Protein AF-A0A267ECJ0-F1 (afdb_monomer)

Solvent-accessible surface area (backbone atoms only — not comparable to full-atom values): 8623 Å² total; per-residue (Å²): 115,68,66,60,58,50,51,56,47,50,54,56,46,43,73,77,37,75,86,61,87,84,83,88,80,81,72,76,46,56,69,70,41,48,51,50,41,52,52,50,52,54,50,50,52,53,50,41,52,30,35,70,72,63,54,73,67,37,62,81,72,76,39,81,72,52,69,70,54,55,52,27,51,75,39,34,73,61,38,41,50,50,52,50,53,55,50,53,53,51,42,51,54,50,50,53,64,85,67,52,73,43,67,57,98,88,41,80,77,43,44,20,81,79,66,75,47,79,78,52,72,68,57,51,50,53,52,50,51,54,54,53,52,56,54,56,61,74,70,57,74,84,87,123

Secondary structure (DSSP, 8-state):
-HHHHHHHHHHHHHHH-TT------PPPPPHHHHHHHHHHHHHHHHHHHHHHHT--STGGGTPPPPHHHHHHHHSHHHHHHHHHHHHHHHHHHHH-----EEEETTEEEEEHHHHSSPPPHHHHHHHHHHHHHHHHHTTSPP--

Foldseek 3Di:
DCVVVLVVLVVVCCVVPVPDDDDDDDDFFPPVLVVVLVVLVVVLVVLLVCLVVLHDCQVVVVHDGDPLSVVCNVVSVVNNVVSVVVSVVVSVVSGCPVWDWDDDPNHTQDICVVVVDDDDSVVVVVSVVVVVVVVVVVPDDPDD

Sequence (144 aa):
GYRRVFEEFSQALSQKYPALQIEGDNYPPPAWRQLLCTVLSWTKLGLIMAIVMGVDPFPYLGLQTPQMYQWASQNRMYACMMLFFISNVVEGQLISTGAFEVTFNGMSVWSKLQNGRVPSIGELMGIIDSHMMSVNTATDPPQL

Nearest PDB structures (foldseek):
  5wbx-assembly1_B  TM=4.200E-01  e=5.199E+00  Homo sapiens
  5hx1-assembly2_B  TM=3.923E-01  e=3.551E+00  Deinococcus radiodurans
  6czq-assembly1_B  TM=3.393E-01  e=4.032E+00  Rattus norvegicus
  4j9z-assembly1_B-2  TM=4.232E-01  e=7.144E+00  Rattus norvegicus

Radius of gyration: 25.07 Å; Cα contacts (8 Å, |Δi|>4): 92; chains: 1; bounding box: 47×33×76 Å

Structure (mmCIF, N/CA/C/O backbone):
data_AF-A0A267ECJ0-F1
#
_entry.id   AF-A0A267ECJ0-F1
#
loop_
_atom_site.group_PDB
_atom_site.id
_atom_site.type_symbol
_atom_site.label_atom_id
_atom_site.label_alt_id
_atom_site.label_comp_id
_atom_site.label_asym_id
_atom_site.label_entity_id
_atom_site.label_seq_id
_atom_site.pdbx_PDB_ins_code
_atom_site.Cartn_x
_atom_site.Cartn_y
_atom_site.Cartn_z
_atom_site.occupancy
_atom_site.B_iso_or_equiv
_atom_site.auth_seq_id
_atom_site.auth_comp_id
_atom_site.auth_asym_id
_atom_site.auth_atom_id
_atom_site.pdbx_PDB_model_num
ATOM 1 N N . GLY A 1 1 ? 9.895 9.115 -4.236 1.00 66.94 1 GLY A N 1
ATOM 2 C CA . GLY A 1 1 ? 8.946 8.063 -4.651 1.00 66.94 1 GLY A CA 1
ATOM 3 C C . GLY A 1 1 ? 9.335 7.553 -6.022 1.00 66.94 1 GLY A C 1
ATOM 4 O O . GLY A 1 1 ? 9.951 8.310 -6.764 1.00 66.94 1 GLY A O 1
ATOM 5 N N . TYR A 1 2 ? 8.997 6.305 -6.352 1.00 82.44 2 TYR A N 1
ATOM 6 C CA . TYR A 1 2 ? 9.427 5.644 -7.596 1.00 82.44 2 TYR A CA 1
ATOM 7 C C . TYR A 1 2 ? 8.992 6.334 -8.883 1.00 82.44 2 TYR A C 1
ATOM 9 O O . TYR A 1 2 ? 9.644 6.162 -9.900 1.00 82.44 2 TYR A O 1
ATOM 17 N N . ARG A 1 3 ? 7.956 7.172 -8.822 1.00 84.38 3 ARG A N 1
ATOM 18 C CA . ARG A 1 3 ? 7.520 7.998 -9.946 1.00 84.38 3 ARG A CA 1
ATOM 19 C C . ARG A 1 3 ? 8.647 8.834 -10.565 1.00 84.38 3 ARG A C 1
ATOM 21 O O . ARG A 1 3 ? 8.766 8.849 -11.776 1.00 84.38 3 ARG A O 1
ATOM 28 N N . ARG A 1 4 ? 9.511 9.455 -9.750 1.00 86.38 4 ARG A N 1
ATOM 29 C CA . ARG A 1 4 ? 10.651 10.239 -10.270 1.00 86.38 4 ARG A CA 1
ATOM 30 C C . ARG A 1 4 ? 11.675 9.358 -10.983 1.00 86.38 4 ARG A C 1
ATOM 32 O O . ARG A 1 4 ? 12.171 9.722 -12.035 1.00 86.38 4 ARG A O 1
ATOM 39 N N . VAL A 1 5 ? 11.942 8.178 -10.424 1.00 86.19 5 VAL A N 1
ATOM 40 C CA . VAL A 1 5 ? 12.868 7.210 -11.029 1.00 86.19 5 VAL A CA 1
ATOM 41 C C . VAL A 1 5 ? 12.312 6.684 -12.353 1.00 86.19 5 VAL A C 1
ATOM 43 O O . VAL A 1 5 ? 13.039 6.568 -13.330 1.00 86.19 5 VAL A O 1
ATOM 46 N N . PHE A 1 6 ? 11.004 6.421 -12.405 1.00 88.38 6 PHE A N 1
ATOM 47 C CA . PHE A 1 6 ? 10.313 6.077 -13.642 1.00 88.38 6 PHE A CA 1
ATOM 48 C C . PHE A 1 6 ? 10.388 7.207 -14.676 1.00 88.38 6 PHE A C 1
ATOM 50 O O . PHE A 1 6 ? 10.679 6.934 -15.833 1.00 88.38 6 PHE A O 1
ATOM 57 N N . GLU A 1 7 ? 10.163 8.462 -14.278 1.00 89.75 7 GLU A N 1
ATOM 58 C CA . GLU A 1 7 ? 10.259 9.627 -15.171 1.00 89.75 7 GLU A CA 1
ATOM 59 C C . GLU A 1 7 ? 11.674 9.763 -15.762 1.00 89.75 7 GLU A C 1
ATOM 61 O O . GLU A 1 7 ? 11.814 9.907 -16.976 1.00 89.75 7 GLU A O 1
ATOM 66 N N . GLU A 1 8 ? 12.718 9.619 -14.939 1.00 89.69 8 GLU A N 1
ATOM 67 C CA . GLU A 1 8 ? 14.119 9.613 -15.389 1.00 89.69 8 GLU A CA 1
ATOM 68 C C . GLU A 1 8 ? 14.403 8.472 -16.381 1.00 89.69 8 GLU A C 1
ATOM 70 O O . GLU A 1 8 ? 15.021 8.689 -17.426 1.00 89.69 8 GLU A O 1
ATOM 75 N N . PHE A 1 9 ? 13.921 7.257 -16.095 1.00 88.38 9 PHE A N 1
ATOM 76 C CA . PHE A 1 9 ? 14.098 6.105 -16.986 1.00 88.38 9 PHE A CA 1
ATOM 77 C C . PHE A 1 9 ? 13.336 6.276 -18.293 1.00 88.38 9 PHE A C 1
ATOM 79 O O . PHE A 1 9 ? 13.893 6.021 -19.358 1.00 88.38 9 PHE A O 1
ATOM 86 N N . SER A 1 10 ? 12.090 6.737 -18.219 1.00 87.88 10 SER A N 1
ATOM 87 C CA . SER A 1 10 ? 11.240 6.980 -19.378 1.00 87.88 10 SER A CA 1
ATOM 88 C C . SER A 1 10 ? 11.865 8.018 -20.304 1.00 87.88 10 SER A C 1
ATOM 90 O O . SER A 1 10 ? 11.944 7.801 -21.514 1.00 87.88 10 SER A O 1
ATOM 92 N N . GLN A 1 11 ? 12.413 9.100 -19.745 1.00 90.12 11 GLN A N 1
ATOM 93 C CA . GLN A 1 11 ? 13.105 10.123 -20.522 1.00 90.12 11 GLN A CA 1
ATOM 94 C C . GLN A 1 11 ? 14.361 9.570 -21.207 1.00 90.12 11 GLN A C 1
ATOM 96 O O . GLN A 1 11 ? 14.543 9.782 -22.407 1.00 90.12 11 GLN A O 1
ATOM 101 N N . ALA A 1 12 ? 15.207 8.834 -20.480 1.00 88.12 12 ALA A N 1
ATOM 102 C CA . ALA A 1 12 ? 16.418 8.241 -21.044 1.00 88.12 12 ALA A CA 1
ATOM 103 C C . ALA A 1 12 ? 16.099 7.209 -22.142 1.00 88.12 12 ALA A C 1
ATOM 105 O O . ALA A 1 12 ? 16.741 7.196 -23.194 1.00 88.12 12 ALA A O 1
ATOM 106 N N . LEU A 1 13 ? 15.093 6.358 -21.921 1.00 86.44 13 LEU A N 1
ATOM 107 C CA . LEU A 1 13 ? 14.663 5.331 -22.874 1.00 86.44 13 LEU A CA 1
ATOM 108 C C . LEU A 1 13 ? 14.026 5.935 -24.119 1.00 86.44 13 LEU A C 1
ATOM 110 O O . LEU A 1 13 ? 14.365 5.515 -25.221 1.00 86.44 13 LEU A O 1
ATOM 114 N N . SER A 1 14 ? 13.191 6.963 -23.964 1.00 86.44 14 SER A N 1
ATOM 115 C CA . SER A 1 14 ? 12.569 7.664 -25.095 1.00 86.44 14 SER A CA 1
ATOM 116 C C . SER A 1 14 ? 13.603 8.347 -25.995 1.00 86.44 14 SER A C 1
ATOM 118 O O . SER A 1 14 ? 13.416 8.413 -27.207 1.00 86.44 14 SER A O 1
ATOM 120 N N . GLN A 1 15 ? 14.711 8.841 -25.426 1.00 86.50 15 GLN A N 1
ATOM 121 C CA . GLN A 1 15 ? 15.804 9.435 -26.203 1.00 86.50 15 GLN A CA 1
ATOM 122 C C . GLN A 1 15 ? 16.572 8.398 -27.031 1.00 86.50 15 GLN A C 1
ATOM 124 O O . GLN A 1 15 ? 16.955 8.687 -28.163 1.00 86.50 15 GLN A O 1
ATOM 129 N N . LYS A 1 16 ? 16.813 7.204 -26.474 1.00 83.38 16 LYS A N 1
ATOM 130 C CA . LYS A 1 16 ? 17.606 6.153 -27.133 1.00 83.38 16 LYS A CA 1
ATOM 131 C C . LYS A 1 16 ? 16.769 5.280 -28.077 1.00 83.38 16 LYS A C 1
ATOM 133 O O . LYS A 1 16 ? 17.268 4.878 -29.124 1.00 83.38 16 LYS A O 1
ATOM 138 N N . TYR A 1 17 ? 15.504 5.025 -27.741 1.00 83.94 17 TYR A N 1
ATOM 139 C CA . TYR A 1 17 ? 14.574 4.197 -28.515 1.00 83.94 17 TYR A CA 1
ATOM 140 C C . TYR A 1 17 ? 13.238 4.929 -28.719 1.00 83.94 17 TYR A C 1
ATOM 142 O O . TYR A 1 17 ? 12.253 4.631 -28.044 1.00 83.94 17 TYR A O 1
ATOM 150 N N . PRO A 1 18 ? 13.155 5.861 -29.683 1.00 78.31 18 PRO A N 1
ATOM 151 C CA . PRO A 1 18 ? 11.942 6.651 -29.912 1.00 78.31 18 PRO A CA 1
ATOM 152 C C . PRO A 1 18 ? 10.732 5.824 -30.384 1.00 78.31 18 PRO A C 1
ATOM 154 O O . PRO A 1 18 ? 9.605 6.303 -30.328 1.00 78.31 18 PRO A O 1
ATOM 157 N N . ALA A 1 19 ? 10.949 4.589 -30.849 1.00 80.12 19 ALA A N 1
ATOM 158 C CA . ALA A 1 19 ? 9.887 3.668 -31.261 1.00 80.12 19 ALA A CA 1
ATOM 159 C C . ALA A 1 19 ? 9.306 2.826 -30.105 1.00 80.12 19 ALA A C 1
ATOM 161 O O . ALA A 1 19 ? 8.350 2.081 -30.313 1.00 80.12 19 ALA A O 1
ATOM 162 N N . LEU A 1 20 ? 9.893 2.895 -28.906 1.00 81.12 20 LEU A N 1
ATOM 163 C CA . LEU A 1 20 ? 9.530 2.050 -27.770 1.00 81.12 20 LEU A CA 1
ATOM 164 C C . LEU A 1 20 ? 8.373 2.691 -26.993 1.00 81.12 20 LEU A C 1
ATOM 166 O O . LEU A 1 20 ? 8.454 3.846 -26.580 1.00 81.12 20 LEU A O 1
ATOM 170 N N . GLN A 1 21 ? 7.287 1.943 -26.791 1.00 82.56 21 GLN A N 1
ATOM 171 C CA . GLN A 1 21 ? 6.163 2.395 -25.972 1.00 82.56 21 GLN A CA 1
ATOM 172 C C . GLN A 1 21 ? 6.464 2.139 -24.497 1.00 82.56 21 GLN A C 1
ATOM 174 O O . GLN A 1 21 ? 6.678 1.001 -24.085 1.00 82.56 21 GLN A O 1
ATOM 179 N N . ILE A 1 22 ? 6.507 3.213 -23.709 1.00 85.56 22 ILE A N 1
ATOM 180 C CA . ILE A 1 22 ? 6.803 3.159 -22.279 1.00 85.56 22 ILE A CA 1
ATOM 181 C C . ILE A 1 22 ? 5.514 3.431 -21.518 1.00 85.56 22 ILE A C 1
ATOM 183 O O . ILE A 1 22 ? 4.976 4.536 -21.567 1.00 85.56 22 ILE A O 1
ATOM 187 N N . GLU A 1 23 ? 5.051 2.433 -20.779 1.00 85.69 23 GLU A N 1
ATOM 188 C CA . GLU A 1 23 ? 3.895 2.546 -19.898 1.00 85.69 23 GLU A CA 1
ATOM 189 C C . GLU A 1 23 ? 4.342 2.467 -18.437 1.00 85.69 23 GLU A C 1
ATOM 191 O O . GLU A 1 23 ? 5.284 1.753 -18.088 1.00 85.69 23 GLU A O 1
ATOM 196 N N . GLY A 1 24 ? 3.683 3.242 -17.578 1.00 84.88 24 GLY A N 1
ATOM 197 C CA . GLY A 1 24 ? 3.920 3.239 -16.140 1.00 84.88 24 GLY A CA 1
ATOM 198 C C . GLY A 1 24 ? 2.620 2.968 -15.405 1.00 84.88 24 GLY A C 1
ATOM 199 O O . GLY A 1 24 ? 1.667 3.730 -15.559 1.00 84.88 24 GLY A O 1
ATOM 200 N N . ASP A 1 25 ? 2.601 1.920 -14.586 1.00 82.94 25 ASP A N 1
ATOM 201 C CA . ASP A 1 25 ? 1.455 1.565 -13.750 1.00 82.94 25 ASP A CA 1
ATOM 202 C C . ASP A 1 25 ? 1.886 1.311 -12.295 1.00 82.94 25 ASP A C 1
ATOM 204 O O . ASP A 1 25 ? 3.062 1.079 -11.990 1.00 82.94 25 ASP A O 1
ATOM 208 N N . ASN A 1 26 ? 0.933 1.387 -11.370 1.00 82.25 26 ASN A N 1
ATOM 209 C CA . ASN A 1 26 ? 1.149 1.063 -9.970 1.00 82.25 26 ASN A CA 1
ATOM 210 C C . ASN A 1 26 ? 1.173 -0.452 -9.781 1.00 82.25 26 ASN A C 1
ATOM 212 O O . ASN A 1 26 ? 0.225 -1.152 -10.127 1.00 82.25 26 ASN A O 1
ATOM 216 N N . TYR A 1 27 ? 2.229 -0.953 -9.142 1.00 79.44 27 TYR A N 1
ATOM 217 C CA . TYR A 1 27 ? 2.332 -2.380 -8.868 1.00 79.44 27 TYR A CA 1
ATOM 218 C C . TYR A 1 27 ? 1.200 -2.845 -7.931 1.00 79.44 27 TYR A C 1
ATOM 220 O O . TYR A 1 27 ? 1.130 -2.361 -6.790 1.00 79.44 27 TYR A O 1
ATOM 228 N N . PRO A 1 28 ? 0.335 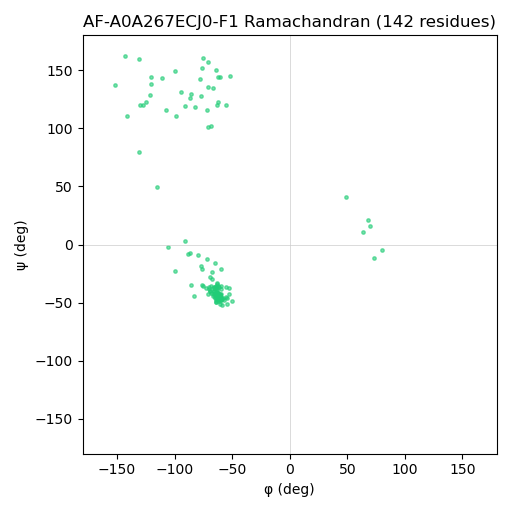-3.785 -8.360 1.00 78.88 28 PRO A N 1
ATOM 229 C CA . PRO A 1 28 ? -0.815 -4.188 -7.569 1.00 78.88 28 PRO A CA 1
ATOM 230 C C . PRO A 1 28 ? -0.362 -4.899 -6.284 1.00 78.88 28 PRO A C 1
ATOM 232 O O . PRO A 1 28 ? 0.511 -5.774 -6.323 1.00 78.88 28 PRO A O 1
ATOM 235 N N . PRO A 1 29 ? -0.945 -4.571 -5.117 1.00 81.69 29 PRO A N 1
ATOM 236 C CA . PRO A 1 29 ? -0.680 -5.320 -3.901 1.00 81.69 29 PRO A CA 1
ATOM 237 C C . PRO A 1 29 ? -1.101 -6.786 -4.049 1.00 81.69 29 PRO A C 1
ATOM 239 O O . PRO A 1 29 ? -2.124 -7.059 -4.678 1.00 81.69 29 PRO A O 1
ATOM 242 N N . PRO A 1 30 ? -0.358 -7.739 -3.453 1.00 81.50 30 PRO A N 1
ATOM 243 C CA . PRO A 1 30 ? -0.747 -9.146 -3.432 1.00 81.50 30 PRO A CA 1
ATOM 244 C C . PRO A 1 30 ? -2.183 -9.334 -2.927 1.00 81.50 30 PRO A C 1
ATOM 246 O O . PRO A 1 30 ? -2.603 -8.643 -1.997 1.00 81.50 30 PRO A O 1
ATOM 249 N N . ALA A 1 31 ? -2.907 -10.317 -3.472 1.00 84.75 31 ALA A N 1
ATOM 250 C CA . ALA A 1 31 ? -4.322 -10.554 -3.158 1.00 84.75 31 ALA A CA 1
ATOM 251 C C . ALA A 1 31 ? -4.608 -10.681 -1.648 1.00 84.75 31 ALA A C 1
ATOM 253 O O . ALA A 1 31 ? -5.602 -10.155 -1.154 1.00 84.75 31 ALA A O 1
ATOM 254 N N . TRP A 1 32 ? -3.705 -11.303 -0.882 1.00 83.00 32 TRP A N 1
ATOM 255 C CA . TRP A 1 32 ? -3.853 -11.411 0.572 1.00 83.00 32 TRP A CA 1
ATOM 256 C C . TRP A 1 32 ? -3.780 -10.048 1.283 1.00 83.00 3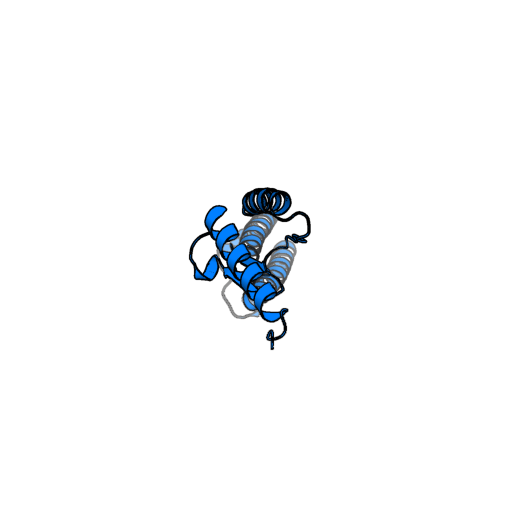2 TRP A C 1
ATOM 258 O O . TRP A 1 32 ? -4.523 -9.819 2.234 1.00 83.00 32 TRP A O 1
ATOM 268 N N . ARG A 1 33 ? -2.937 -9.115 0.811 1.00 86.19 33 ARG A N 1
ATOM 269 C CA . ARG A 1 33 ? -2.855 -7.750 1.365 1.00 86.19 33 ARG A CA 1
ATOM 270 C C . ARG A 1 33 ? -4.097 -6.941 1.022 1.00 86.19 33 ARG A C 1
ATOM 272 O O . ARG A 1 33 ? -4.580 -6.199 1.872 1.00 86.19 33 ARG A O 1
ATOM 279 N N . GLN A 1 34 ? -4.626 -7.116 -0.189 1.00 86.94 34 GLN A N 1
ATOM 280 C CA . GLN A 1 34 ? -5.892 -6.503 -0.592 1.00 86.94 34 GLN A CA 1
ATOM 281 C C . GLN A 1 34 ? -7.037 -6.980 0.300 1.00 86.94 34 GLN A C 1
ATOM 283 O O . GLN A 1 34 ? -7.748 -6.152 0.862 1.00 86.94 34 GLN A O 1
ATOM 288 N N . LEU A 1 35 ? -7.151 -8.294 0.515 1.00 90.06 35 LEU A N 1
ATOM 289 C CA . LEU A 1 35 ? -8.165 -8.872 1.394 1.00 90.06 35 LEU A CA 1
ATOM 290 C C . LEU A 1 35 ? -8.071 -8.301 2.815 1.00 90.06 35 LEU A C 1
ATOM 292 O O . LEU A 1 35 ? -9.080 -7.867 3.367 1.00 90.06 35 LEU A O 1
ATOM 296 N N . LEU A 1 36 ? -6.865 -8.248 3.391 1.00 89.25 36 LEU A N 1
ATOM 297 C CA . LEU A 1 36 ? -6.652 -7.651 4.711 1.00 89.25 36 LEU A CA 1
ATOM 298 C C . LEU A 1 36 ? -7.053 -6.174 4.748 1.00 89.25 36 LEU A C 1
ATOM 300 O O . LEU A 1 36 ? -7.710 -5.754 5.696 1.00 89.25 36 LEU A O 1
ATOM 304 N N . CYS A 1 37 ? -6.707 -5.396 3.721 1.00 90.12 37 CYS A N 1
ATOM 305 C CA . CYS A 1 37 ? -7.093 -3.990 3.619 1.00 90.12 37 CYS A CA 1
ATOM 306 C C . CYS A 1 37 ? -8.619 -3.823 3.560 1.00 90.12 37 CYS A C 1
ATOM 308 O O . CYS A 1 37 ? -9.178 -2.957 4.237 1.00 90.12 37 CYS A O 1
ATOM 310 N N . THR A 1 38 ? -9.313 -4.673 2.799 1.00 90.25 38 THR A N 1
ATOM 311 C CA . THR A 1 38 ? -10.778 -4.676 2.711 1.00 90.25 38 THR A CA 1
ATOM 312 C C . THR A 1 38 ? -11.413 -5.027 4.053 1.00 90.25 38 THR A C 1
ATOM 314 O O . THR A 1 38 ? -12.280 -4.294 4.528 1.00 90.25 38 THR A O 1
ATOM 317 N N . VAL A 1 39 ? -10.965 -6.104 4.704 1.00 93.75 39 VAL A N 1
ATOM 318 C CA . VAL A 1 39 ? -11.469 -6.515 6.026 1.00 93.75 39 VAL A CA 1
ATOM 319 C C . VAL A 1 39 ? -11.224 -5.422 7.066 1.00 93.75 39 VAL A C 1
ATOM 321 O O . VAL A 1 39 ? -12.130 -5.092 7.832 1.00 93.75 39 VAL A O 1
ATOM 324 N N . LEU A 1 40 ? -10.035 -4.813 7.065 1.00 93.12 40 LEU A N 1
ATOM 325 C CA . LEU A 1 40 ? -9.690 -3.702 7.950 1.00 93.12 40 LEU A CA 1
ATOM 326 C C . LEU A 1 40 ? -10.617 -2.500 7.727 1.00 93.12 40 LEU A C 1
ATOM 328 O O . LEU A 1 40 ? -11.127 -1.946 8.698 1.00 93.12 40 LEU A O 1
ATOM 332 N N . SER A 1 41 ? -10.904 -2.158 6.468 1.00 92.12 41 SER A N 1
ATOM 333 C CA . SER A 1 41 ? -11.784 -1.038 6.107 1.00 92.12 41 SER A CA 1
ATOM 334 C C . SER A 1 41 ? -13.213 -1.234 6.623 1.00 92.12 41 SER A C 1
ATOM 336 O O . SER A 1 41 ? -13.791 -0.322 7.218 1.00 92.12 41 SER A O 1
ATOM 338 N N . TRP A 1 42 ? -13.774 -2.435 6.447 1.00 94.50 42 TRP A N 1
ATOM 339 C CA . TRP A 1 42 ? -15.106 -2.777 6.957 1.00 94.50 42 TRP A CA 1
ATOM 340 C C . TRP A 1 42 ? -15.146 -2.813 8.484 1.00 94.50 42 TRP A C 1
ATOM 342 O O . TRP A 1 42 ? -16.068 -2.270 9.093 1.00 94.50 42 TRP A O 1
ATOM 352 N N . THR A 1 43 ? -14.119 -3.391 9.108 1.00 92.44 43 THR A N 1
ATOM 353 C CA . THR A 1 43 ? -14.003 -3.463 10.571 1.00 92.44 43 THR A CA 1
ATOM 354 C C . THR A 1 43 ? -13.901 -2.066 11.182 1.00 92.44 43 THR A C 1
ATOM 356 O O . THR A 1 43 ? -14.608 -1.761 12.140 1.00 92.44 43 THR A O 1
ATOM 359 N N . LYS A 1 44 ? -13.085 -1.184 10.591 1.00 92.75 44 LYS A N 1
ATOM 360 C CA . LYS A 1 44 ? -12.968 0.236 10.955 1.00 92.75 44 LYS A CA 1
ATOM 361 C C . LYS A 1 44 ? -14.329 0.924 10.927 1.00 92.75 44 LYS A C 1
ATOM 363 O O . LYS A 1 44 ? -14.700 1.566 11.906 1.00 92.75 44 LYS A O 1
ATOM 368 N N . LEU A 1 45 ? -15.079 0.779 9.832 1.00 93.00 45 LEU A N 1
ATOM 369 C CA . LEU A 1 45 ? -16.392 1.411 9.688 1.00 93.00 45 LEU A CA 1
ATOM 370 C C . LEU A 1 45 ? -17.388 0.889 10.735 1.00 93.00 45 LEU A C 1
ATOM 372 O O . LEU A 1 45 ? -18.078 1.684 11.370 1.00 93.00 45 LEU A O 1
ATOM 376 N N . GLY A 1 46 ? -17.417 -0.427 10.960 1.00 92.81 46 GLY A N 1
ATOM 377 C CA . GLY A 1 46 ? -18.256 -1.048 11.986 1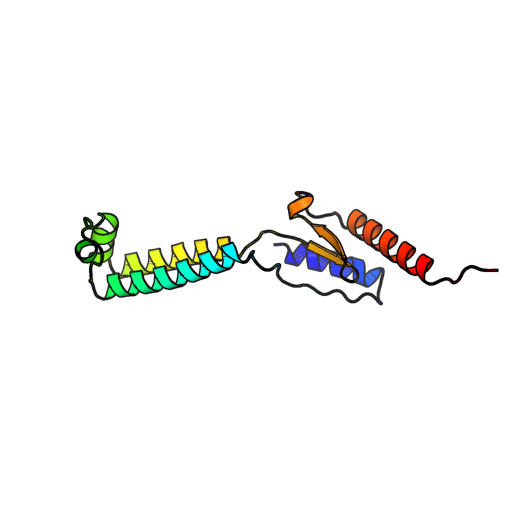.00 92.81 46 GLY A CA 1
ATOM 378 C C . GLY A 1 46 ? -17.933 -0.550 13.397 1.00 92.81 46 GLY A C 1
ATOM 379 O O . GLY A 1 46 ? -18.841 -0.177 14.138 1.00 92.81 46 GLY A O 1
ATOM 380 N N . LEU A 1 47 ? -16.647 -0.466 13.750 1.00 90.50 47 LEU A N 1
ATOM 381 C CA . LEU A 1 47 ? -16.200 0.044 15.050 1.00 90.50 47 LEU A CA 1
ATOM 382 C C . LEU A 1 47 ? -16.533 1.526 15.244 1.00 90.50 47 LEU A C 1
ATOM 384 O O . LEU A 1 47 ? -16.998 1.903 16.316 1.00 90.50 47 LEU A O 1
ATOM 388 N N . ILE A 1 48 ? -16.347 2.363 14.218 1.00 91.88 48 ILE A N 1
ATOM 389 C CA . ILE A 1 48 ? -16.730 3.781 14.277 1.00 91.88 48 ILE A CA 1
ATOM 390 C C . ILE A 1 48 ? -18.236 3.909 14.530 1.00 91.88 48 ILE A C 1
ATOM 392 O O . ILE A 1 48 ? -18.639 4.651 15.424 1.00 91.88 48 ILE A O 1
ATOM 396 N N . MET A 1 49 ? -19.071 3.162 13.800 1.00 92.12 49 MET A N 1
ATOM 397 C CA . MET A 1 49 ? -20.522 3.185 14.018 1.00 92.12 49 MET A CA 1
ATOM 398 C C . MET A 1 49 ? -20.897 2.738 15.435 1.00 92.12 49 MET A C 1
ATOM 400 O O . MET A 1 49 ? -21.699 3.409 16.082 1.00 92.12 49 MET A O 1
ATOM 404 N N . ALA A 1 50 ? -20.284 1.668 15.948 1.00 90.50 50 ALA A N 1
ATOM 405 C CA . ALA A 1 50 ? -20.530 1.185 17.307 1.00 90.50 50 ALA A CA 1
ATOM 406 C C . ALA A 1 50 ? -20.173 2.239 18.373 1.00 90.50 50 ALA A C 1
ATOM 408 O O . ALA A 1 50 ? -20.987 2.520 19.254 1.00 90.50 50 ALA A O 1
ATOM 409 N N . ILE A 1 51 ? -19.010 2.892 18.246 1.00 90.25 51 ILE A N 1
ATOM 410 C CA . ILE A 1 51 ? -18.560 3.949 19.168 1.00 90.25 51 ILE A CA 1
ATOM 411 C C . ILE A 1 51 ? -19.501 5.160 19.120 1.00 90.25 51 ILE A C 1
ATOM 413 O O . ILE A 1 51 ? -19.868 5.694 20.167 1.00 90.25 51 ILE A O 1
ATOM 417 N N . VAL A 1 52 ? -19.921 5.594 17.926 1.00 88.81 52 VAL A N 1
ATOM 418 C CA . VAL A 1 52 ? -20.837 6.738 17.761 1.00 88.81 52 VAL A CA 1
ATOM 419 C C . VAL A 1 52 ? -22.211 6.438 18.361 1.00 8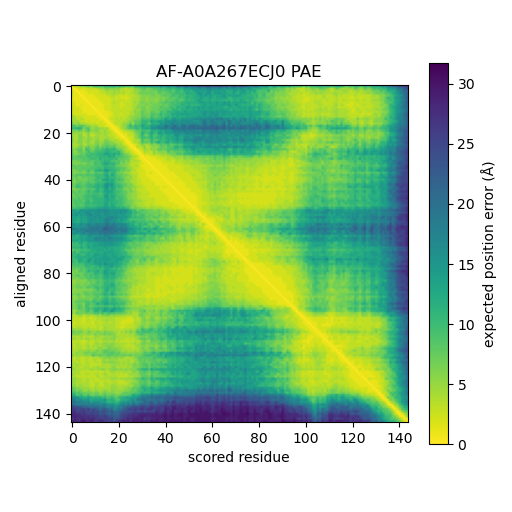8.81 52 VAL A C 1
ATOM 421 O O . VAL A 1 52 ? -22.759 7.280 19.077 1.00 88.81 52 VAL A O 1
ATOM 424 N N . MET A 1 53 ? -22.740 5.233 18.131 1.00 89.31 53 MET A N 1
ATOM 425 C CA . MET A 1 53 ? -24.008 4.774 18.710 1.00 89.31 53 MET A CA 1
ATOM 426 C C . MET A 1 53 ? -23.908 4.482 20.216 1.00 89.31 53 MET A C 1
ATOM 428 O O . MET A 1 53 ? -24.933 4.332 20.875 1.00 89.31 53 MET A O 1
ATOM 432 N N . GLY A 1 54 ? -22.695 4.419 20.777 1.00 86.38 54 GLY A N 1
ATOM 433 C CA . GLY A 1 54 ? -22.463 4.056 22.175 1.00 86.38 54 GLY A CA 1
ATOM 434 C C . GLY A 1 54 ? -22.804 2.596 22.484 1.00 86.38 54 GLY A C 1
ATOM 435 O O . GLY A 1 54 ? -23.068 2.266 23.637 1.00 86.38 54 GLY A O 1
ATOM 436 N N . VAL A 1 55 ? -22.831 1.737 21.463 1.00 87.75 55 VAL A N 1
ATOM 437 C CA . VAL A 1 55 ? -23.093 0.304 21.611 1.00 87.75 55 VAL A CA 1
ATOM 438 C C . VAL A 1 55 ? -21.781 -0.388 21.929 1.00 87.75 55 VAL A C 1
ATOM 440 O O . VAL A 1 55 ? -20.794 -0.209 21.222 1.00 87.75 55 VAL A O 1
ATOM 443 N N . ASP A 1 56 ? -21.770 -1.201 22.975 1.00 87.88 56 ASP A N 1
ATOM 444 C CA . ASP A 1 56 ? -20.625 -2.032 23.318 1.00 87.88 56 ASP A CA 1
ATOM 445 C C . ASP A 1 56 ? -20.839 -3.465 22.802 1.00 87.88 56 ASP A C 1
ATOM 447 O O . ASP A 1 56 ? -21.721 -4.156 23.314 1.00 87.88 56 ASP A O 1
ATOM 451 N N . PRO A 1 57 ? -20.090 -3.926 21.781 1.00 84.56 57 PRO A N 1
ATOM 452 C CA . PRO A 1 57 ? -20.239 -5.273 21.239 1.00 84.56 57 PRO A CA 1
ATOM 453 C C . PRO A 1 57 ? -19.616 -6.360 22.133 1.00 84.56 57 PRO A C 1
ATOM 455 O O . PRO A 1 57 ? -19.990 -7.525 22.006 1.00 84.56 57 PRO A O 1
ATOM 458 N N . PHE A 1 58 ? -18.679 -6.021 23.030 1.00 88.06 58 PHE A N 1
ATOM 459 C CA . PHE A 1 58 ? -17.914 -7.010 23.803 1.00 88.06 58 PHE A CA 1
ATOM 460 C C . PHE A 1 58 ? -18.783 -7.850 24.758 1.00 88.06 58 PHE A C 1
ATOM 462 O O . PHE A 1 58 ? -18.645 -9.078 24.735 1.00 88.06 58 PHE A O 1
ATOM 469 N N . PRO A 1 59 ? -19.736 -7.264 25.511 1.00 86.44 59 PRO A N 1
ATOM 470 C CA . PRO A 1 59 ? -20.653 -8.026 26.356 1.00 86.44 59 PRO A CA 1
ATOM 471 C C . PRO A 1 59 ? -21.506 -9.039 25.584 1.00 86.44 59 PRO A C 1
ATOM 473 O O . PRO A 1 59 ? -21.742 -10.137 26.081 1.00 86.44 59 PRO A O 1
ATOM 476 N N . TYR A 1 60 ? -21.927 -8.716 24.353 1.00 85.62 60 TYR A N 1
ATOM 477 C CA . TYR A 1 60 ? -22.711 -9.635 23.514 1.00 85.62 60 TYR A CA 1
ATOM 478 C C . TYR A 1 60 ? -21.906 -10.858 23.058 1.00 85.62 60 TYR A C 1
ATOM 480 O O . TYR A 1 60 ? -22.482 -11.902 22.769 1.00 85.62 60 TYR A O 1
ATOM 488 N N . LEU A 1 61 ? -20.577 -10.743 23.022 1.00 86.62 61 LEU A N 1
ATOM 489 C CA . LEU A 1 61 ? -19.655 -11.837 22.717 1.00 86.62 61 LEU A CA 1
ATOM 490 C C . LEU A 1 61 ? -19.201 -12.599 23.975 1.00 86.62 61 LEU A C 1
ATOM 492 O O . LEU A 1 61 ? -18.358 -13.488 23.876 1.00 86.62 61 LEU A O 1
ATOM 496 N N . GLY A 1 62 ? -19.723 -12.252 25.159 1.00 87.38 62 GLY A N 1
ATOM 497 C CA . GLY A 1 62 ? -19.298 -12.826 26.440 1.00 87.38 62 GLY A CA 1
ATOM 498 C C . GLY A 1 62 ? -17.892 -12.395 26.875 1.00 87.38 62 GLY A C 1
ATOM 499 O O . GLY A 1 62 ? -17.296 -13.030 27.744 1.00 87.38 62 GLY A O 1
ATOM 500 N N . LEU A 1 63 ? -17.348 -11.335 26.271 1.00 89.50 63 LEU A N 1
ATOM 501 C CA . LEU A 1 63 ? -16.022 -10.801 26.568 1.00 89.50 63 LEU A CA 1
ATOM 502 C C . LEU A 1 63 ? -16.125 -9.580 27.486 1.00 89.50 63 LEU A C 1
ATOM 504 O O . LEU A 1 63 ? -17.080 -8.807 27.424 1.00 89.50 63 LEU A O 1
ATOM 508 N N . GLN A 1 64 ? -15.105 -9.377 28.322 1.00 89.38 64 GLN A N 1
ATOM 509 C CA . GLN A 1 64 ? -14.987 -8.135 29.083 1.00 89.38 64 GLN A CA 1
ATOM 510 C C . GLN A 1 64 ? -14.613 -6.979 28.156 1.00 89.38 64 GLN A C 1
ATOM 512 O O . GLN A 1 64 ? -13.711 -7.103 27.325 1.00 89.38 64 GLN A O 1
ATOM 517 N N . THR A 1 65 ? -15.281 -5.841 28.335 1.00 88.81 65 THR A N 1
ATOM 518 C CA . THR A 1 65 ? -15.006 -4.628 27.568 1.00 88.81 65 THR A CA 1
ATOM 519 C C . THR A 1 65 ? -13.577 -4.143 27.824 1.00 88.81 65 THR A C 1
ATOM 521 O O . THR A 1 65 ? -13.231 -3.839 28.970 1.00 88.81 65 THR A O 1
ATOM 524 N N . PRO A 1 66 ? -12.738 -4.007 26.784 1.00 89.88 66 PRO A N 1
ATOM 525 C CA . PRO A 1 66 ? -11.383 -3.494 26.935 1.00 89.88 66 PRO A CA 1
ATOM 526 C C . PRO A 1 66 ? -11.376 -2.050 27.449 1.00 89.88 66 PRO A C 1
ATOM 528 O O . PRO A 1 66 ? -12.182 -1.228 27.008 1.00 89.88 66 PRO A O 1
ATOM 531 N N . GLN A 1 67 ? -10.399 -1.693 28.290 1.00 89.19 67 GLN A N 1
ATOM 532 C CA . GLN A 1 67 ? -10.255 -0.318 28.803 1.00 89.19 67 GLN A CA 1
ATOM 533 C C . GLN A 1 67 ? -10.153 0.724 27.678 1.00 89.19 67 GLN A C 1
ATOM 535 O O . GLN A 1 67 ? -10.726 1.807 27.773 1.00 89.19 67 GLN A O 1
ATOM 540 N N . MET A 1 68 ? -9.487 0.380 26.570 1.00 86.12 68 MET A N 1
ATOM 541 C CA . MET A 1 68 ? -9.386 1.264 25.407 1.00 86.12 68 MET A CA 1
ATOM 542 C C . MET A 1 68 ? -10.751 1.538 24.759 1.00 86.12 68 MET A C 1
ATOM 544 O O . MET A 1 68 ? -11.007 2.661 24.329 1.00 86.12 68 MET A O 1
ATOM 548 N N . TYR A 1 69 ? -11.651 0.550 24.741 1.00 88.12 69 TYR A N 1
ATOM 549 C CA . TYR A 1 69 ? -13.009 0.733 24.227 1.00 88.12 69 TYR A CA 1
ATOM 550 C C . TYR A 1 69 ? -13.874 1.571 25.176 1.00 88.12 69 TYR A C 1
ATOM 552 O O . TYR A 1 69 ? -14.647 2.420 24.731 1.00 88.12 69 TYR A O 1
ATOM 560 N N . GLN A 1 70 ? -13.705 1.391 26.489 1.00 89.00 70 GLN A N 1
ATOM 561 C CA . GLN A 1 70 ? -14.370 2.225 27.495 1.00 89.00 70 GLN A CA 1
ATOM 562 C C . GLN A 1 70 ? -13.948 3.693 27.360 1.00 89.00 70 GLN A C 1
ATOM 564 O O . GLN A 1 70 ? -14.802 4.579 27.305 1.00 89.00 70 GLN A O 1
ATOM 569 N N . TRP A 1 71 ? -12.645 3.954 27.223 1.00 91.69 71 TRP A N 1
ATOM 570 C CA . TRP A 1 71 ? -12.126 5.296 26.962 1.00 91.69 71 TRP A CA 1
ATOM 571 C C . TRP A 1 71 ? -12.660 5.870 25.642 1.00 91.69 71 TRP A C 1
ATOM 573 O O . TRP A 1 71 ? -13.073 7.032 25.599 1.00 91.69 71 TRP A O 1
ATOM 583 N N . ALA A 1 72 ? -12.715 5.052 24.586 1.00 90.06 72 ALA A N 1
ATOM 584 C CA . ALA A 1 72 ? -13.247 5.459 23.290 1.00 90.06 72 ALA A CA 1
ATOM 585 C C . ALA A 1 72 ? -14.736 5.830 23.362 1.00 90.06 72 ALA A C 1
ATOM 587 O O . ALA A 1 72 ? -15.154 6.825 22.773 1.00 90.06 72 ALA A O 1
ATOM 588 N N . SER A 1 73 ? -15.525 5.084 24.137 1.00 87.69 73 SER A N 1
ATOM 589 C CA . SER A 1 73 ? -16.953 5.349 24.350 1.00 87.69 73 SER A CA 1
ATOM 590 C C . SER A 1 73 ? -17.213 6.636 25.140 1.00 87.69 73 SER A C 1
ATOM 592 O O . SER A 1 73 ? -18.235 7.290 24.918 1.00 87.69 73 SER A O 1
ATOM 594 N N . GLN A 1 74 ? -16.289 7.021 26.028 1.00 90.62 74 GLN A N 1
ATOM 595 C CA . GLN A 1 74 ? -16.316 8.305 26.741 1.00 90.62 74 GLN A CA 1
ATOM 596 C C . GLN A 1 74 ? -15.877 9.471 25.840 1.00 90.62 74 GLN A C 1
ATOM 598 O O . GLN A 1 74 ? -16.430 10.563 25.932 1.00 90.62 74 GLN A O 1
ATOM 603 N N . ASN A 1 75 ? -14.928 9.235 24.928 1.00 93.06 75 ASN A N 1
ATOM 604 C CA . ASN A 1 75 ? -14.320 10.249 24.059 1.00 93.06 75 ASN A CA 1
ATOM 605 C C . ASN A 1 75 ? -14.628 9.999 22.573 1.00 93.06 75 ASN A C 1
ATOM 607 O O . ASN A 1 75 ? -13.728 10.014 21.731 1.00 93.06 75 ASN A O 1
ATOM 611 N N . ARG A 1 76 ? -15.907 9.779 22.241 1.00 89.25 76 ARG A N 1
ATOM 612 C CA . ARG A 1 76 ? -16.365 9.253 20.935 1.00 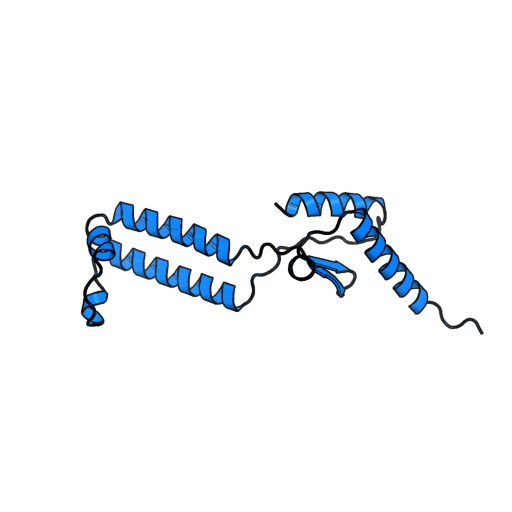89.25 76 ARG A CA 1
ATOM 613 C C . ARG A 1 76 ? -15.781 9.991 19.735 1.00 89.25 76 ARG A C 1
ATOM 615 O O . ARG A 1 76 ? -15.256 9.366 18.820 1.00 89.25 76 ARG A O 1
ATOM 622 N N . MET A 1 77 ? -15.845 11.320 19.762 1.00 88.44 77 MET A N 1
ATOM 623 C CA . MET A 1 77 ? -15.395 12.187 18.671 1.00 88.44 77 MET A CA 1
ATOM 624 C C . MET A 1 77 ? -13.890 12.030 18.403 1.00 88.44 77 MET A C 1
ATOM 626 O O . MET A 1 77 ? -13.468 11.819 17.267 1.00 88.44 77 MET A O 1
ATOM 630 N N . TYR A 1 78 ? -13.080 12.077 19.463 1.00 91.31 78 TYR A N 1
ATOM 631 C CA . TYR A 1 78 ? -11.627 11.960 19.368 1.00 91.31 78 TYR A CA 1
ATOM 632 C C . TYR A 1 78 ? -11.193 10.534 19.009 1.00 91.31 78 TYR A C 1
ATOM 634 O O . TYR A 1 78 ? -10.361 10.344 18.123 1.00 91.31 78 TYR A O 1
ATOM 642 N N . ALA A 1 79 ? -11.819 9.528 19.621 1.00 91.75 79 ALA A N 1
ATOM 643 C CA . ALA A 1 79 ? -11.547 8.126 19.334 1.00 91.75 79 ALA A CA 1
ATOM 644 C C . ALA A 1 79 ? -11.876 7.753 17.882 1.00 91.75 79 ALA A C 1
ATOM 646 O O . ALA A 1 79 ? -11.071 7.090 17.233 1.00 91.75 79 ALA A O 1
ATOM 647 N N . CYS A 1 80 ? -13.007 8.222 17.341 1.00 92.00 80 CYS A N 1
ATOM 648 C CA . CYS A 1 80 ? -13.363 7.994 15.939 1.00 92.00 80 CYS A CA 1
ATOM 649 C C . CYS A 1 80 ? -12.365 8.653 14.983 1.00 92.00 80 CYS A C 1
ATOM 651 O O . CYS A 1 80 ? -11.959 8.022 14.009 1.00 92.00 80 CYS A O 1
ATOM 653 N N . MET A 1 81 ? -11.929 9.886 15.270 1.00 93.06 81 MET A N 1
ATOM 654 C CA . MET A 1 81 ? -10.893 10.553 14.476 1.00 93.06 81 MET A CA 1
ATOM 655 C C . MET A 1 81 ? -9.579 9.769 14.495 1.00 93.06 81 MET A C 1
ATOM 657 O O . MET A 1 81 ? -9.046 9.456 13.433 1.00 93.06 81 MET A O 1
ATOM 661 N N . MET A 1 82 ? -9.072 9.406 15.677 1.00 93.56 82 MET A N 1
ATOM 662 C CA . MET A 1 82 ? -7.833 8.631 15.790 1.00 93.56 82 MET A CA 1
ATOM 663 C C . MET A 1 82 ? -7.935 7.286 15.074 1.00 93.56 82 MET A C 1
ATOM 665 O O . MET A 1 82 ? -7.045 6.950 14.298 1.00 93.56 82 MET A O 1
ATOM 669 N N . LEU A 1 83 ? -9.018 6.537 15.298 1.00 92.56 83 LEU A N 1
ATOM 670 C CA . LEU A 1 83 ? -9.253 5.248 14.652 1.00 92.56 83 LEU A CA 1
ATOM 671 C C . LEU A 1 83 ? -9.274 5.402 13.131 1.00 92.56 83 LEU A C 1
ATOM 673 O O . LEU A 1 83 ? -8.587 4.663 12.432 1.00 92.56 83 LEU A O 1
ATOM 677 N N . PHE A 1 84 ? -9.993 6.401 12.616 1.00 92.69 84 PHE A N 1
ATOM 678 C CA . PHE A 1 84 ? -10.025 6.679 11.187 1.00 92.69 84 PHE A CA 1
ATOM 679 C C . PHE A 1 84 ? -8.626 6.980 10.641 1.00 92.69 84 PHE A C 1
ATOM 681 O O . PHE A 1 84 ? -8.204 6.339 9.680 1.00 92.69 84 PHE A O 1
ATOM 688 N N . PHE A 1 85 ? -7.882 7.907 11.249 1.00 94.44 85 PHE A N 1
ATOM 689 C CA . PHE A 1 85 ? -6.553 8.284 10.764 1.00 94.44 85 PHE A CA 1
ATOM 690 C C . PHE A 1 85 ? -5.552 7.130 10.838 1.00 94.44 85 PHE A C 1
ATOM 692 O O . PHE A 1 85 ? -4.895 6.836 9.842 1.00 94.44 85 PHE A O 1
ATOM 699 N N . ILE A 1 86 ? -5.458 6.447 11.981 1.00 93.50 86 ILE A N 1
ATOM 700 C CA . ILE A 1 86 ? -4.520 5.335 12.173 1.00 93.50 86 ILE A CA 1
ATOM 701 C C . ILE A 1 86 ? -4.832 4.211 11.187 1.00 93.50 86 ILE A C 1
ATOM 703 O O . ILE A 1 86 ? -3.926 3.722 10.514 1.00 93.50 86 ILE A O 1
ATOM 707 N N . SER A 1 87 ? -6.103 3.834 11.037 1.00 92.19 87 SER A N 1
ATOM 708 C CA . SER A 1 87 ? -6.474 2.792 10.084 1.00 92.19 87 SER A CA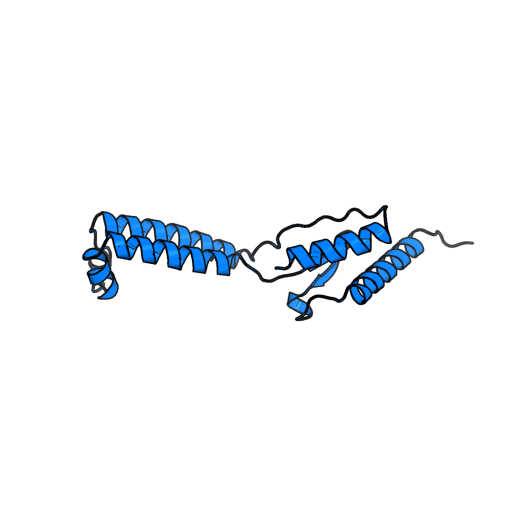 1
ATOM 709 C C . SER A 1 87 ? -6.188 3.201 8.640 1.00 92.19 87 SER A C 1
ATOM 711 O O . SER A 1 87 ? -5.660 2.380 7.904 1.00 92.19 87 SER A O 1
ATOM 713 N N . ASN A 1 88 ? -6.437 4.453 8.235 1.00 91.62 88 ASN A N 1
ATOM 714 C CA . ASN A 1 88 ? -6.082 4.921 6.885 1.00 91.62 88 ASN A CA 1
ATOM 715 C C . ASN A 1 88 ? -4.564 4.882 6.639 1.00 91.62 88 ASN A C 1
ATOM 717 O O . ASN A 1 88 ? -4.126 4.534 5.543 1.00 91.62 88 ASN A O 1
ATOM 721 N N . VAL A 1 89 ? -3.746 5.196 7.650 1.00 92.56 89 VAL A N 1
ATOM 722 C CA . VAL A 1 89 ? -2.285 5.058 7.548 1.00 92.56 89 VAL A CA 1
ATOM 723 C C . VAL A 1 89 ? -1.898 3.591 7.351 1.00 92.56 89 VAL A C 1
ATOM 725 O O . VAL A 1 89 ? -1.112 3.288 6.456 1.00 92.56 89 VAL A O 1
ATOM 728 N N . VAL A 1 90 ? -2.464 2.671 8.137 1.00 90.50 90 VAL A N 1
ATOM 729 C CA . VAL A 1 90 ? -2.187 1.228 8.020 1.00 90.50 90 VAL A CA 1
ATOM 730 C C . VAL A 1 90 ? -2.668 0.663 6.677 1.00 90.50 90 VAL A C 1
ATOM 732 O O . VAL A 1 90 ? -1.927 -0.076 6.032 1.00 90.50 90 VAL A O 1
ATOM 735 N N . GLU A 1 91 ? -3.861 1.043 6.215 1.00 89.31 91 GLU A N 1
ATOM 736 C CA . GLU A 1 91 ? -4.399 0.691 4.891 1.00 89.31 91 GLU A CA 1
ATOM 737 C C . GLU A 1 91 ? -3.460 1.174 3.773 1.00 89.31 91 GLU A C 1
ATOM 739 O O . GLU A 1 91 ? -3.089 0.398 2.891 1.00 89.31 91 GLU A O 1
ATOM 744 N N . GLY A 1 92 ? -2.983 2.420 3.857 1.00 86.31 92 GLY A N 1
ATOM 745 C CA . GLY A 1 92 ? -2.009 2.970 2.913 1.00 86.31 92 GLY A CA 1
ATOM 746 C C . GLY A 1 92 ? -0.690 2.190 2.882 1.00 86.31 92 GLY A C 1
ATOM 747 O O . GLY A 1 92 ? -0.132 1.963 1.807 1.00 86.31 92 GLY A O 1
ATOM 748 N N . GLN A 1 93 ? -0.210 1.718 4.035 1.00 85.75 93 GLN A N 1
ATOM 749 C CA . GLN A 1 93 ? 0.988 0.871 4.113 1.00 85.75 93 GLN A CA 1
ATOM 750 C C . GLN A 1 93 ? 0.755 -0.532 3.538 1.00 85.75 93 GLN A C 1
ATOM 752 O O . GLN A 1 93 ? 1.647 -1.083 2.901 1.00 85.75 93 GLN A O 1
ATOM 757 N N . LEU A 1 94 ? -0.435 -1.112 3.719 1.00 83.50 94 LEU A N 1
ATOM 758 C CA . LEU A 1 94 ? -0.778 -2.426 3.162 1.00 83.50 94 LEU A CA 1
ATOM 759 C C . LEU A 1 94 ? -0.852 -2.408 1.630 1.00 83.50 94 LEU A C 1
ATOM 761 O O . LEU A 1 94 ? -0.431 -3.373 0.984 1.00 83.50 94 LEU A O 1
ATOM 765 N N . ILE A 1 95 ? -1.369 -1.316 1.059 1.00 83.31 95 ILE A N 1
ATOM 766 C CA . ILE A 1 95 ? -1.468 -1.114 -0.392 1.00 83.31 95 ILE A CA 1
ATOM 767 C C . ILE A 1 95 ? -0.098 -0.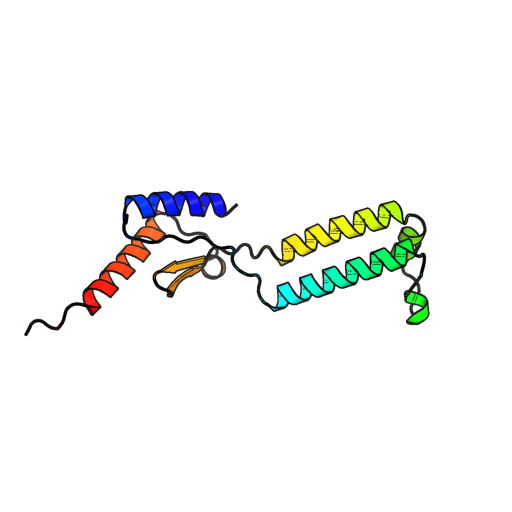777 -0.996 1.00 83.31 95 ILE A C 1
ATOM 769 O O . ILE A 1 95 ? 0.219 -1.229 -2.096 1.00 83.31 95 ILE A O 1
ATOM 773 N N . SER A 1 96 ? 0.742 -0.026 -0.280 1.00 79.56 96 SER A N 1
ATOM 774 C CA . SER A 1 96 ? 2.087 0.320 -0.738 1.00 79.56 96 SER A CA 1
ATOM 775 C C . SER A 1 96 ? 3.009 -0.903 -0.712 1.00 79.56 96 SER A C 1
ATOM 777 O O . SER A 1 96 ? 3.531 -1.318 0.320 1.00 79.56 96 SER A O 1
ATOM 779 N N . THR A 1 97 ? 3.237 -1.511 -1.873 1.00 78.44 97 THR A N 1
ATOM 780 C CA . THR A 1 97 ? 4.095 -2.703 -1.994 1.00 78.44 97 THR A CA 1
ATOM 781 C C . THR A 1 97 ? 5.583 -2.391 -1.942 1.00 78.44 97 THR A C 1
ATOM 783 O O . THR A 1 97 ? 6.388 -3.292 -1.714 1.00 78.44 97 THR A O 1
ATOM 786 N N . GLY A 1 98 ? 5.962 -1.134 -2.179 1.00 80.69 98 GLY A N 1
ATOM 787 C CA . GLY A 1 98 ? 7.359 -0.728 -2.307 1.00 80.69 98 GLY A CA 1
ATOM 788 C C . GLY A 1 98 ? 8.083 -1.355 -3.506 1.00 80.69 98 GLY A C 1
ATOM 789 O O . GLY A 1 98 ? 9.310 -1.232 -3.580 1.00 80.69 98 GLY A O 1
ATOM 790 N N . ALA A 1 99 ? 7.352 -2.010 -4.412 1.00 85.31 99 ALA A N 1
ATOM 791 C CA . ALA A 1 99 ? 7.891 -2.695 -5.575 1.00 85.31 99 ALA A CA 1
ATOM 792 C C . ALA A 1 99 ? 8.289 -1.705 -6.677 1.00 85.31 99 ALA A C 1
ATOM 794 O O . ALA A 1 99 ? 7.731 -0.614 -6.799 1.00 85.31 99 ALA A O 1
ATOM 795 N N . PHE A 1 100 ? 9.271 -2.113 -7.473 1.00 88.00 100 PHE A N 1
ATOM 796 C CA . PHE A 1 100 ? 9.637 -1.462 -8.720 1.00 88.00 100 PHE A CA 1
ATOM 797 C C . PHE A 1 100 ? 9.988 -2.575 -9.695 1.00 88.00 100 PHE A C 1
ATOM 799 O O . PHE A 1 100 ? 10.979 -3.280 -9.496 1.00 88.00 100 PHE A O 1
ATOM 806 N N . GLU A 1 101 ? 9.137 -2.756 -10.690 1.00 88.56 101 GLU A N 1
ATOM 807 C CA . GLU A 1 101 ? 9.226 -3.837 -11.660 1.00 88.56 101 GLU A CA 1
ATOM 808 C C . GLU A 1 101 ? 9.361 -3.225 -13.045 1.00 88.56 101 GLU A C 1
ATOM 810 O O . GLU A 1 101 ? 8.687 -2.242 -13.356 1.00 88.56 101 GLU A O 1
ATOM 815 N N . VAL A 1 102 ? 10.229 -3.799 -13.869 1.00 88.75 102 VAL A N 1
ATOM 816 C CA . VAL A 1 102 ? 10.365 -3.414 -15.271 1.00 88.75 102 VAL A CA 1
ATOM 817 C C . VAL A 1 102 ? 10.101 -4.639 -16.121 1.00 88.75 102 VAL A C 1
ATOM 819 O O . VAL A 1 102 ? 10.688 -5.700 -15.901 1.00 88.75 102 VAL A O 1
ATOM 822 N N . THR A 1 103 ? 9.211 -4.485 -17.093 1.00 88.81 103 THR A N 1
ATOM 823 C CA . THR A 1 103 ? 8.882 -5.524 -18.065 1.00 88.81 103 THR A CA 1
ATOM 824 C C . THR A 1 103 ? 9.189 -5.017 -19.468 1.00 88.81 103 THR A C 1
ATOM 826 O O . THR A 1 103 ? 9.031 -3.833 -19.758 1.00 88.81 103 THR A O 1
ATOM 829 N N . PHE A 1 104 ? 9.658 -5.908 -20.334 1.00 87.25 104 PHE A N 1
ATOM 830 C CA . PHE A 1 104 ? 9.922 -5.628 -21.739 1.00 87.25 104 PHE A CA 1
ATOM 831 C C . PHE A 1 104 ? 9.249 -6.711 -22.583 1.00 87.25 104 PHE A C 1
ATOM 833 O O . PHE A 1 104 ? 9.520 -7.896 -22.393 1.00 87.25 104 PHE A O 1
ATOM 840 N N . ASN A 1 105 ? 8.329 -6.319 -23.472 1.00 83.88 105 ASN A N 1
ATOM 841 C CA . ASN A 1 105 ? 7.519 -7.237 -24.288 1.00 83.88 105 ASN A CA 1
ATOM 842 C C . ASN A 1 105 ? 6.857 -8.373 -23.477 1.00 83.88 105 ASN A C 1
ATOM 844 O O . ASN A 1 105 ? 6.845 -9.529 -23.894 1.00 83.88 105 ASN A O 1
ATOM 848 N N . GLY A 1 106 ? 6.339 -8.059 -22.285 1.00 80.12 106 GLY A N 1
ATOM 849 C CA . GLY A 1 106 ? 5.679 -9.029 -21.401 1.00 80.12 106 GLY A CA 1
ATOM 850 C C . GLY A 1 106 ? 6.618 -9.906 -20.563 1.00 80.12 106 GLY A C 1
ATOM 851 O O . GLY A 1 106 ? 6.141 -10.641 -19.701 1.00 80.12 106 GLY A O 1
ATOM 852 N N . MET A 1 107 ? 7.939 -9.814 -20.744 1.00 83.81 107 MET A N 1
ATOM 853 C CA . MET A 1 107 ? 8.922 -10.496 -19.895 1.00 83.81 107 MET A CA 1
ATOM 854 C C . MET A 1 107 ? 9.397 -9.570 -18.772 1.00 83.81 107 MET A C 1
ATOM 856 O O . MET A 1 107 ? 9.778 -8.431 -19.036 1.00 83.81 107 MET A O 1
ATOM 860 N N . SER A 1 108 ? 9.397 -10.042 -17.520 1.00 86.19 108 SER A N 1
ATOM 861 C CA . SER A 1 108 ? 9.978 -9.284 -16.402 1.00 86.19 108 SER A CA 1
ATOM 862 C C . SER A 1 108 ? 11.499 -9.283 -16.512 1.00 86.19 108 SER A C 1
ATOM 864 O O . SER A 1 108 ? 12.131 -10.335 -16.443 1.00 86.19 108 SER A O 1
ATOM 866 N N . VAL A 1 109 ? 12.069 -8.095 -16.715 1.00 89.25 109 VAL A N 1
ATOM 867 C CA . VAL A 1 109 ? 13.514 -7.889 -16.885 1.00 89.25 109 VAL A CA 1
ATOM 868 C C . VAL A 1 109 ? 14.181 -7.410 -15.601 1.00 89.25 109 VAL A C 1
ATOM 870 O O . VAL A 1 109 ? 15.386 -7.580 -15.424 1.00 89.25 109 VAL A O 1
ATOM 873 N N . TRP A 1 110 ? 13.412 -6.812 -14.687 1.00 90.88 110 TRP A N 1
ATOM 874 C CA . TRP A 1 110 ? 13.911 -6.423 -13.376 1.00 90.88 110 TRP A CA 1
ATOM 875 C C . TRP A 1 110 ? 12.811 -6.425 -12.327 1.00 90.88 110 TRP A C 1
ATOM 877 O O . TRP A 1 110 ? 11.746 -5.853 -12.544 1.00 90.88 110 TRP A O 1
ATOM 887 N N . SER A 1 111 ? 13.137 -6.953 -11.148 1.00 88.62 111 SER A N 1
ATOM 888 C CA . SER A 1 111 ? 12.296 -6.876 -9.960 1.00 88.62 111 SER A CA 1
ATOM 889 C C . SER A 1 111 ? 13.092 -6.332 -8.786 1.00 88.62 111 SER A C 1
ATOM 891 O O . SER A 1 111 ? 14.068 -6.943 -8.348 1.00 88.62 111 SER A O 1
ATOM 893 N N . LYS A 1 112 ? 12.669 -5.204 -8.204 1.00 89.50 112 LYS A N 1
ATOM 894 C CA . LYS A 1 112 ? 13.268 -4.727 -6.947 1.00 89.50 112 LYS A CA 1
ATOM 895 C C . LYS A 1 112 ? 13.055 -5.738 -5.823 1.00 89.50 112 LYS A C 1
ATOM 897 O O . LYS A 1 112 ? 13.929 -5.888 -4.975 1.00 89.50 112 LYS A O 1
ATOM 902 N N . LEU A 1 113 ? 11.900 -6.401 -5.789 1.00 84.88 113 LEU A N 1
ATOM 903 C CA . LEU A 1 113 ? 11.587 -7.361 -4.732 1.00 84.88 113 LEU A CA 1
ATOM 904 C C . LEU A 1 113 ? 12.552 -8.551 -4.749 1.00 84.88 113 LEU A C 1
ATOM 906 O O . LEU A 1 113 ? 12.904 -9.050 -3.685 1.00 84.88 113 LEU A O 1
ATOM 910 N N . GLN A 1 114 ? 13.014 -8.958 -5.934 1.00 85.06 114 GLN A N 1
ATOM 911 C CA . GLN A 1 114 ? 14.002 -10.027 -6.090 1.00 85.06 114 GLN A CA 1
ATOM 912 C C . GLN A 1 114 ? 15.438 -9.515 -5.913 1.00 85.06 114 GLN A C 1
ATOM 914 O O . GLN A 1 114 ? 16.229 -10.121 -5.196 1.00 85.06 114 GLN A O 1
ATOM 919 N N . ASN A 1 115 ? 15.771 -8.372 -6.516 1.00 86.69 115 ASN A N 1
ATOM 920 C CA . ASN A 1 115 ? 17.149 -7.874 -6.581 1.00 86.69 115 ASN A CA 1
ATOM 921 C C . ASN A 1 115 ? 17.537 -7.007 -5.367 1.00 86.69 115 ASN A C 1
ATOM 923 O O . ASN A 1 115 ? 18.684 -6.581 -5.246 1.00 86.69 115 ASN A O 1
ATOM 927 N N . GLY A 1 116 ? 16.585 -6.665 -4.494 1.00 86.75 116 GLY A N 1
ATOM 928 C CA . GLY A 1 116 ? 16.775 -5.825 -3.304 1.00 86.75 116 GLY A CA 1
ATOM 929 C C . GLY A 1 116 ? 16.986 -4.331 -3.586 1.00 86.75 116 GLY A C 1
ATOM 930 O O . GLY A 1 116 ? 16.895 -3.507 -2.673 1.00 86.75 116 GLY A O 1
ATOM 931 N N . ARG A 1 117 ? 17.220 -3.943 -4.845 1.00 89.94 117 ARG A N 1
ATOM 932 C CA . ARG A 1 117 ? 17.458 -2.558 -5.272 1.00 89.94 117 ARG A CA 1
ATOM 933 C C . ARG A 1 117 ? 16.830 -2.247 -6.629 1.00 89.94 117 ARG A C 1
ATOM 935 O O . ARG A 1 117 ? 16.483 -3.137 -7.401 1.00 89.94 117 ARG A O 1
ATOM 942 N N . VAL A 1 118 ? 16.688 -0.955 -6.896 1.00 89.06 118 VAL A N 1
ATOM 943 C CA . VAL A 1 118 ? 16.307 -0.426 -8.213 1.00 89.06 118 VAL A CA 1
ATOM 944 C C . VAL A 1 118 ? 17.550 -0.474 -9.118 1.00 89.06 118 VAL A C 1
ATOM 946 O O . VAL A 1 118 ? 18.655 -0.261 -8.599 1.00 89.06 118 VAL A O 1
ATOM 949 N N . PRO A 1 119 ? 17.424 -0.793 -10.420 1.00 89.62 119 PRO A N 1
ATOM 950 C CA . PRO A 1 119 ? 18.582 -0.831 -11.303 1.00 89.62 119 PRO A CA 1
ATOM 951 C C . PRO A 1 119 ? 19.080 0.592 -11.563 1.00 89.62 119 PRO A C 1
ATOM 953 O O . PRO A 1 119 ? 18.333 1.559 -11.426 1.00 89.62 119 PRO A O 1
ATOM 956 N N . SER A 1 120 ? 20.344 0.738 -11.940 1.00 89.38 120 SER A N 1
ATOM 957 C CA . SER A 1 120 ? 20.826 1.997 -12.515 1.00 89.38 120 SER A CA 1
ATOM 958 C C . SER A 1 120 ? 20.351 2.150 -13.967 1.00 89.38 120 SER A C 1
ATOM 960 O O . SER A 1 120 ? 20.023 1.161 -14.624 1.00 89.38 120 SER A O 1
ATOM 962 N N . ILE A 1 121 ? 20.358 3.380 -14.499 1.00 87.00 121 ILE A N 1
ATOM 963 C CA . ILE A 1 121 ? 19.984 3.644 -15.903 1.00 87.00 121 ILE A CA 1
ATOM 964 C C . ILE A 1 121 ? 20.834 2.800 -16.861 1.00 87.00 121 ILE A C 1
ATOM 966 O O . ILE A 1 121 ? 20.298 2.183 -17.776 1.00 87.00 121 ILE A O 1
ATOM 970 N N . GLY A 1 122 ? 22.150 2.734 -16.636 1.00 86.94 122 GLY A N 1
ATOM 971 C CA . GLY A 1 122 ? 23.062 1.961 -17.482 1.00 86.94 122 GLY A CA 1
ATOM 972 C C . GLY A 1 122 ? 22.773 0.457 -17.463 1.00 86.94 122 GLY A C 1
ATOM 973 O O . GLY A 1 122 ? 22.764 -0.170 -18.519 1.00 86.94 122 GLY A O 1
ATOM 974 N N . GLU A 1 123 ? 22.478 -0.109 -16.287 1.00 86.94 123 GLU A N 1
ATOM 975 C CA . GLU A 1 123 ? 22.087 -1.521 -16.160 1.00 86.94 123 GLU A CA 1
ATOM 976 C C . GLU A 1 123 ? 20.784 -1.806 -16.908 1.00 86.94 123 GLU A C 1
ATOM 978 O O . GLU A 1 123 ? 20.720 -2.763 -17.676 1.00 86.94 123 GLU A O 1
ATOM 983 N N . LEU A 1 124 ? 19.766 -0.955 -16.735 1.00 88.12 124 LEU A N 1
ATOM 984 C CA . LEU A 1 124 ? 18.485 -1.139 -17.411 1.00 88.12 124 LEU A CA 1
ATOM 985 C C . LEU A 1 124 ? 18.638 -1.067 -18.936 1.00 88.12 124 LEU A C 1
ATOM 987 O O . LEU A 1 124 ? 18.100 -1.911 -19.650 1.00 88.12 124 LEU A O 1
ATOM 991 N N . MET A 1 125 ? 19.410 -0.097 -19.427 1.00 87.19 125 MET A N 1
ATOM 992 C CA . MET A 1 125 ? 19.707 0.047 -20.852 1.00 87.19 125 MET A CA 1
ATOM 993 C C . MET A 1 125 ? 20.409 -1.187 -21.417 1.00 87.19 125 MET A C 1
ATOM 995 O O . MET A 1 125 ? 20.009 -1.675 -22.467 1.00 87.19 125 MET A O 1
ATOM 999 N N . GLY A 1 126 ? 21.418 -1.714 -20.718 1.00 86.56 126 GLY A N 1
ATOM 1000 C CA . GLY A 1 126 ? 22.144 -2.907 -21.161 1.00 86.56 126 GLY A CA 1
ATOM 1001 C C . GLY A 1 126 ? 21.268 -4.163 -21.202 1.00 86.56 126 GLY A C 1
ATOM 1002 O O . GLY A 1 126 ? 21.386 -4.976 -22.122 1.00 86.56 126 GLY A O 1
ATOM 1003 N N . ILE A 1 127 ? 20.350 -4.309 -20.242 1.00 86.75 127 ILE A N 1
ATOM 1004 C CA . ILE A 1 127 ? 19.377 -5.408 -20.229 1.00 86.75 127 ILE A CA 1
ATOM 1005 C C . ILE A 1 127 ? 18.428 -5.291 -21.429 1.00 86.75 127 ILE A C 1
ATOM 1007 O O . ILE A 1 127 ? 18.220 -6.272 -22.143 1.00 86.75 127 ILE A O 1
ATOM 1011 N N . ILE A 1 128 ? 17.902 -4.093 -21.699 1.00 86.75 128 ILE A N 1
ATOM 1012 C CA . ILE A 1 128 ? 17.018 -3.849 -22.848 1.00 86.75 128 ILE A CA 1
ATOM 1013 C C . ILE A 1 128 ? 17.757 -4.086 -24.169 1.00 86.75 128 ILE A C 1
ATOM 1015 O O . ILE A 1 128 ? 17.224 -4.784 -25.026 1.00 86.75 128 ILE A O 1
ATOM 1019 N N . ASP A 1 129 ? 18.994 -3.602 -24.317 1.00 86.38 129 ASP A N 1
ATOM 1020 C CA . ASP A 1 129 ? 19.832 -3.856 -25.499 1.00 86.38 129 ASP A CA 1
ATOM 1021 C C . ASP A 1 129 ? 19.985 -5.360 -25.771 1.00 86.38 129 ASP A C 1
ATOM 1023 O O . ASP A 1 129 ? 19.783 -5.824 -26.895 1.00 86.38 129 ASP A O 1
ATOM 1027 N N . SER A 1 130 ? 20.271 -6.137 -24.725 1.00 84.50 130 SER A N 1
ATOM 1028 C CA . SER A 1 130 ? 20.416 -7.595 -24.820 1.00 84.50 130 SER A CA 1
ATOM 1029 C C . SER A 1 130 ? 19.113 -8.270 -25.272 1.00 84.50 130 SER A C 1
ATOM 1031 O O . SER A 1 130 ? 19.113 -9.160 -26.131 1.00 84.50 130 SER A O 1
ATOM 1033 N N . HIS A 1 131 ? 17.973 -7.822 -24.738 1.00 82.50 131 HIS A N 1
ATOM 1034 C CA . HIS A 1 131 ? 16.657 -8.311 -25.150 1.00 82.50 131 HIS A CA 1
ATOM 1035 C C . HIS A 1 131 ? 16.276 -7.890 -26.579 1.00 82.50 131 HIS A C 1
ATOM 1037 O O . HIS A 1 131 ? 15.680 -8.682 -27.302 1.00 82.50 131 HIS A O 1
ATOM 1043 N N . MET A 1 132 ? 16.650 -6.696 -27.036 1.00 79.19 132 MET A N 1
ATOM 1044 C CA . MET A 1 132 ? 16.399 -6.262 -28.415 1.00 79.19 132 MET A CA 1
ATOM 1045 C C . MET A 1 132 ? 17.248 -7.042 -29.430 1.00 79.19 132 MET A C 1
ATOM 1047 O O . MET A 1 132 ? 16.741 -7.445 -30.475 1.00 79.19 132 MET A O 1
ATOM 1051 N N . MET A 1 133 ? 18.518 -7.319 -29.116 1.00 73.81 133 MET A N 1
ATOM 1052 C CA . MET A 1 133 ? 19.406 -8.112 -29.979 1.00 73.81 133 MET A CA 1
ATOM 1053 C C . MET A 1 133 ? 18.922 -9.559 -30.138 1.00 73.81 133 MET A C 1
ATOM 1055 O O . MET A 1 133 ? 18.896 -10.090 -31.250 1.00 73.81 133 MET A O 1
ATOM 1059 N N . SER A 1 134 ? 18.497 -10.193 -29.042 1.00 68.38 134 SER A N 1
ATOM 1060 C CA . SER A 1 134 ? 17.975 -11.567 -29.077 1.00 68.38 134 SER A CA 1
ATOM 1061 C C . SER A 1 134 ? 16.678 -11.697 -29.885 1.00 68.38 134 SER A C 1
ATOM 1063 O O . SER A 1 134 ? 16.530 -12.669 -30.624 1.00 68.38 134 SER A O 1
ATOM 1065 N N . VAL A 1 135 ? 15.783 -10.704 -29.833 1.00 63.56 135 VAL A N 1
ATOM 1066 C CA . VAL A 1 135 ? 14.571 -10.673 -30.674 1.00 63.56 135 VAL A CA 1
ATOM 1067 C C . VAL A 1 135 ? 14.929 -10.544 -32.158 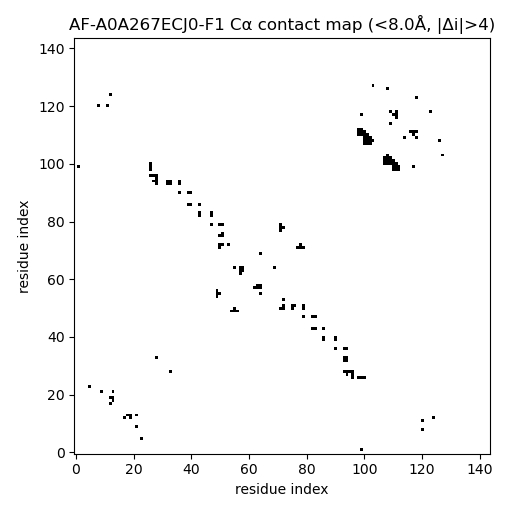1.00 63.56 135 VAL A C 1
ATOM 1069 O O . VAL A 1 135 ? 14.416 -11.301 -32.980 1.00 63.56 135 VAL A O 1
ATOM 1072 N N . ASN A 1 136 ? 15.860 -9.654 -32.512 1.00 60.06 136 ASN A N 1
ATOM 1073 C CA . ASN A 1 136 ? 16.274 -9.475 -33.908 1.00 60.06 136 ASN A CA 1
ATOM 1074 C C . ASN A 1 136 ? 16.916 -10.745 -34.493 1.00 60.06 136 ASN A C 1
ATOM 1076 O O . ASN A 1 136 ? 16.659 -11.085 -35.642 1.00 60.06 136 ASN A O 1
ATOM 1080 N N . THR A 1 137 ? 17.670 -11.496 -33.686 1.00 58.66 137 THR A N 1
ATOM 1081 C CA . THR A 1 137 ? 18.324 -12.742 -34.131 1.00 58.66 137 THR A CA 1
ATOM 1082 C C . THR A 1 137 ? 17.321 -13.873 -34.401 1.00 58.66 137 THR A C 1
ATOM 1084 O O . THR A 1 137 ? 17.570 -14.733 -35.237 1.00 58.66 137 THR A O 1
ATOM 1087 N N . ALA A 1 138 ? 16.163 -13.874 -33.731 1.00 57.00 138 ALA A N 1
ATOM 1088 C CA . ALA A 1 138 ? 15.103 -14.863 -33.950 1.00 57.00 138 ALA A CA 1
ATOM 1089 C C . ALA A 1 138 ? 14.240 -14.577 -35.195 1.00 57.00 138 ALA A C 1
ATOM 1091 O O . ALA A 1 138 ? 13.414 -15.411 -35.567 1.00 57.00 138 ALA A O 1
ATOM 1092 N N . THR A 1 139 ? 14.409 -13.408 -35.822 1.00 54.94 139 THR A N 1
ATOM 1093 C CA . THR A 1 139 ? 13.587 -12.962 -36.960 1.00 54.94 139 THR A CA 1
ATOM 1094 C C . THR A 1 139 ? 14.323 -13.046 -38.303 1.00 54.94 139 THR A C 1
ATOM 1096 O O . THR A 1 139 ? 13.713 -12.789 -39.339 1.00 54.94 139 THR A O 1
ATOM 1099 N N . ASP A 1 140 ? 15.595 -13.458 -38.307 1.00 48.69 140 ASP A N 1
ATOM 1100 C CA . ASP A 1 140 ? 16.343 -13.779 -39.526 1.00 48.69 140 ASP A CA 1
ATOM 1101 C C . ASP A 1 140 ? 16.189 -15.279 -39.85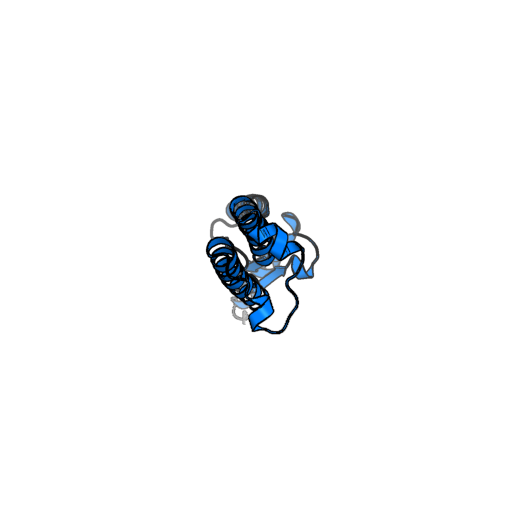9 1.00 48.69 140 ASP A C 1
ATOM 1103 O O . ASP A 1 140 ? 16.570 -16.129 -39.045 1.00 48.69 140 ASP A O 1
ATOM 1107 N N . PRO A 1 141 ? 15.631 -15.659 -41.027 1.00 52.22 141 PRO A N 1
ATOM 1108 C CA . PRO A 1 141 ? 15.666 -17.048 -41.468 1.00 52.22 141 PRO A CA 1
ATOM 1109 C C . PRO A 1 141 ? 17.123 -17.481 -41.710 1.00 52.22 141 PRO A C 1
ATOM 1111 O O . PRO A 1 141 ? 17.953 -16.649 -42.084 1.00 52.22 141 PRO A O 1
ATOM 1114 N N . PRO A 1 142 ? 17.460 -18.774 -41.523 1.00 47.50 142 PRO A N 1
ATOM 1115 C CA . PRO A 1 142 ? 18.805 -19.266 -41.792 1.00 47.50 142 PRO A CA 1
ATOM 1116 C C . PRO A 1 142 ? 19.179 -18.929 -43.236 1.00 47.50 142 PRO A C 1
ATOM 1118 O O . PRO A 1 142 ? 18.492 -19.345 -44.170 1.00 47.50 142 PRO A O 1
ATOM 1121 N N . GLN A 1 143 ? 20.251 -18.154 -43.407 1.00 53.34 143 GLN A N 1
ATOM 1122 C CA . GLN A 1 143 ? 20.826 -17.925 -44.724 1.00 53.34 143 GLN A CA 1
ATOM 1123 C C . GLN A 1 143 ? 21.448 -19.242 -45.197 1.00 53.34 143 GLN A C 1
ATOM 1125 O O . GLN A 1 143 ? 22.495 -19.658 -44.697 1.00 53.34 143 GLN A O 1
ATOM 1130 N N . LEU A 1 144 ? 20.718 -19.921 -46.085 1.00 40.41 144 LEU A N 1
ATOM 1131 C CA . LEU A 1 144 ? 21.192 -21.022 -46.923 1.00 40.41 144 LEU A CA 1
ATOM 1132 C C . LEU A 1 144 ? 22.005 -20.470 -48.095 1.00 40.41 144 LEU A C 1
ATOM 1134 O O . LEU A 1 144 ? 21.541 -19.481 -48.707 1.00 40.41 144 LEU A O 1
#

pLDDT: mean 84.84, std 9.75, range [40.41, 94.5]

Mean predicted aligned error: 9.47 Å

InterPro domains:
  IPR011893 Selenoprotein, Rdx-type [PF10262] (1-129)
  IPR011893 Selenoprotein, Rdx-type [TIGR02174] (1-129)
  IPR019389 Selenoprotein T [PTHR13544] (1-136)
  IPR036249 Thioredoxin-like superfamily [SSF52833] (1-132)

Organism: NCBI:txid282301